Protein AF-A0A7C7K3B2-F1 (afdb_monomer_lite)

Sequence (55 aa):
MTIRHPEKINRQTNPIPKKPSWIRVKAPTSNLFKKTRDIIKKNNLITVCEEAACP

pLDDT: mean 89.76, std 7.91, range [53.56, 97.94]

Foldseek 3Di:
DPDDDPVCPPPDDDDDDDDDPVVDDDDDPDPVVVVVVVVCVVVVHDDCCVVVVPD

Secondary structure (DSSP, 8-state):
-----GGGTTSPP-PPPPPPSTT-------HHHHHHHHHHHHTT---HHHHTT--

Structure (mmCIF, N/CA/C/O backbone):
data_AF-A0A7C7K3B2-F1
#
_entry.id   AF-A0A7C7K3B2-F1
#
loop_
_atom_site.group_PDB
_atom_site.id
_atom_site.type_symbol
_atom_site.label_atom_id
_atom_site.label_alt_id
_atom_site.label_comp_id
_atom_site.label_asym_id
_atom_site.label_entity_id
_atom_site.label_seq_id
_atom_site.pdbx_PDB_ins_code
_atom_site.Cartn_x
_atom_site.Cartn_y
_atom_site.Cartn_z
_atom_site.occupancy
_atom_site.B_iso_or_equiv
_atom_site.auth_seq_id
_atom_site.auth_comp_id
_atom_site.auth_asym_id
_atom_site.auth_atom_id
_atom_site.pdbx_PDB_model_num
ATOM 1 N N . MET A 1 1 ? 30.133 10.829 -4.549 1.00 53.56 1 MET A N 1
ATOM 2 C CA . MET A 1 1 ? 29.954 9.487 -5.144 1.00 53.56 1 MET A CA 1
ATOM 3 C C . MET A 1 1 ? 28.488 9.123 -5.053 1.00 53.56 1 MET A C 1
ATOM 5 O O . MET A 1 1 ? 27.935 9.139 -3.963 1.00 53.56 1 MET A O 1
ATOM 9 N N . THR A 1 2 ? 27.836 8.896 -6.188 1.00 58.16 2 THR A N 1
ATOM 10 C CA . THR A 1 2 ? 26.440 8.455 -6.249 1.00 58.16 2 THR A CA 1
ATOM 11 C C . THR A 1 2 ? 26.318 7.111 -5.537 1.00 58.16 2 THR A C 1
ATOM 13 O O . THR A 1 2 ? 26.936 6.138 -5.959 1.00 58.16 2 THR A O 1
ATOM 16 N N . ILE A 1 3 ? 25.559 7.071 -4.437 1.00 78.25 3 ILE A N 1
ATOM 17 C CA . ILE A 1 3 ? 25.275 5.852 -3.671 1.00 78.25 3 ILE A CA 1
ATOM 18 C C . ILE A 1 3 ? 24.572 4.872 -4.616 1.00 78.25 3 ILE A C 1
ATOM 20 O O . ILE A 1 3 ? 23.384 4.994 -4.912 1.00 78.25 3 ILE A O 1
ATOM 24 N N . ARG A 1 4 ? 25.346 3.937 -5.167 1.00 80.69 4 ARG A N 1
ATOM 25 C CA . ARG A 1 4 ? 24.874 2.817 -5.977 1.00 80.69 4 ARG A CA 1
ATOM 26 C C . ARG A 1 4 ? 25.276 1.524 -5.296 1.00 80.69 4 ARG A C 1
ATOM 28 O O . ARG A 1 4 ? 26.315 1.453 -4.648 1.00 80.69 4 ARG A O 1
ATOM 35 N N . HIS A 1 5 ? 24.446 0.499 -5.468 1.00 85.38 5 HIS A N 1
ATOM 36 C CA . HIS A 1 5 ? 24.778 -0.842 -5.004 1.00 85.38 5 HIS A CA 1
ATOM 37 C C . HIS A 1 5 ? 26.089 -1.322 -5.658 1.00 85.38 5 HIS A C 1
ATOM 39 O O . HIS A 1 5 ? 26.230 -1.129 -6.871 1.00 85.38 5 HIS A O 1
ATOM 45 N N . PRO A 1 6 ? 27.005 -1.973 -4.913 1.00 88.06 6 PRO A N 1
ATOM 46 C CA . PRO A 1 6 ? 28.332 -2.369 -5.404 1.00 88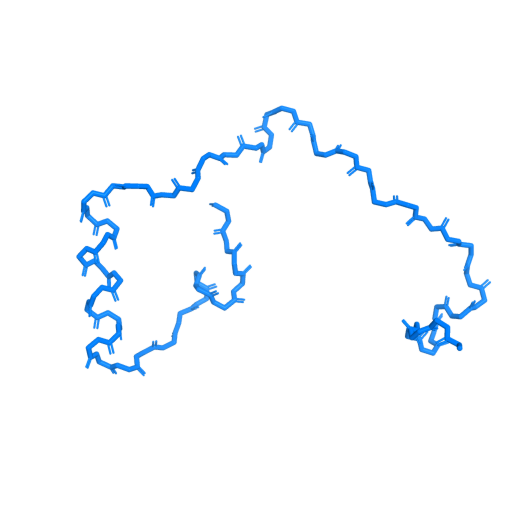.06 6 PRO A CA 1
ATOM 47 C C . PRO A 1 6 ? 28.303 -3.159 -6.721 1.00 88.06 6 PRO A C 1
ATOM 49 O O . PRO A 1 6 ? 29.046 -2.871 -7.653 1.00 88.06 6 PRO A O 1
ATOM 52 N N . GLU A 1 7 ? 27.352 -4.085 -6.841 1.00 88.81 7 GLU A N 1
ATOM 53 C CA . GLU A 1 7 ? 27.126 -4.945 -8.014 1.00 88.81 7 GLU A CA 1
ATOM 54 C C . GLU A 1 7 ? 26.679 -4.175 -9.279 1.00 88.81 7 GLU A C 1
ATOM 56 O O . GLU A 1 7 ? 26.734 -4.692 -10.394 1.00 88.81 7 GLU A O 1
ATOM 61 N N . LYS A 1 8 ? 26.247 -2.915 -9.140 1.00 86.50 8 LYS A N 1
ATOM 62 C CA . LYS A 1 8 ? 25.673 -2.097 -10.224 1.00 86.50 8 LYS A CA 1
ATOM 63 C C . LYS A 1 8 ? 26.510 -0.864 -10.573 1.00 86.50 8 LYS A C 1
ATOM 65 O O . LYS A 1 8 ? 26.065 -0.065 -11.395 1.00 86.50 8 LYS A O 1
ATOM 70 N N . ILE A 1 9 ? 27.697 -0.702 -9.982 1.00 88.06 9 ILE A N 1
ATOM 71 C CA . ILE A 1 9 ? 28.558 0.477 -10.190 1.00 88.06 9 ILE A CA 1
ATOM 72 C C . ILE A 1 9 ? 28.955 0.629 -11.666 1.00 88.06 9 ILE A C 1
ATOM 74 O O . ILE A 1 9 ? 28.835 1.720 -12.215 1.00 88.06 9 ILE A O 1
ATOM 78 N N . ASN A 1 10 ? 29.340 -0.471 -12.322 1.00 88.25 10 ASN A N 1
ATOM 79 C CA . ASN A 1 10 ? 29.830 -0.465 -13.708 1.00 88.25 10 ASN A CA 1
ATOM 80 C C . ASN A 1 10 ? 28.721 -0.603 -14.770 1.00 88.25 10 ASN A C 1
ATOM 82 O O . ASN A 1 10 ? 29.011 -0.606 -15.964 1.00 88.25 10 ASN A O 1
ATOM 86 N N . ARG A 1 11 ? 27.448 -0.748 -14.370 1.00 87.38 11 ARG A N 1
ATOM 87 C CA . ARG A 1 11 ? 26.325 -0.859 -15.317 1.00 87.38 11 ARG A CA 1
ATOM 88 C C . ARG A 1 11 ? 25.895 0.530 -15.797 1.00 87.38 11 ARG A C 1
ATOM 90 O O . ARG A 1 11 ? 25.828 1.472 -15.005 1.00 87.38 11 ARG A O 1
ATOM 97 N N . GLN A 1 12 ? 25.541 0.645 -17.081 1.00 88.06 12 GLN A N 1
ATOM 98 C CA . GLN A 1 12 ? 24.955 1.875 -17.626 1.00 88.06 12 GLN A CA 1
ATOM 99 C C . GLN A 1 12 ? 23.695 2.281 -16.850 1.00 88.06 12 GLN A C 1
ATOM 101 O O . GLN A 1 12 ? 22.924 1.448 -16.369 1.00 88.06 12 GLN A O 1
ATOM 106 N N . THR A 1 13 ? 23.496 3.590 -16.710 1.00 86.06 13 THR A N 1
ATOM 107 C CA . THR A 1 13 ? 22.332 4.143 -16.015 1.00 86.06 13 THR A CA 1
ATOM 108 C C . THR A 1 13 ? 21.074 3.898 -16.832 1.00 86.06 13 THR A C 1
ATOM 110 O O . THR A 1 13 ? 20.971 4.386 -17.952 1.00 86.06 13 THR A O 1
ATOM 113 N N . ASN A 1 14 ? 20.102 3.201 -16.246 1.00 85.81 14 ASN A N 1
ATOM 114 C CA . ASN A 1 14 ? 18.779 3.042 -16.833 1.00 85.81 14 ASN A CA 1
ATOM 115 C C . ASN A 1 14 ? 17.798 3.999 -16.128 1.00 85.81 14 ASN A C 1
ATOM 117 O O . ASN A 1 14 ? 17.523 3.802 -14.938 1.00 85.81 14 ASN A O 1
ATOM 121 N N . PRO A 1 15 ? 17.337 5.077 -16.788 1.00 88.69 15 PRO A N 1
ATOM 122 C CA . PRO A 1 15 ? 16.401 6.017 -16.186 1.00 88.69 15 PRO A CA 1
ATOM 123 C C . PRO A 1 15 ? 15.034 5.359 -15.960 1.00 88.69 15 PRO A C 1
ATOM 125 O O . PRO A 1 15 ? 14.595 4.511 -16.731 1.00 88.69 15 PRO A O 1
ATOM 128 N N . ILE A 1 16 ? 14.335 5.772 -14.902 1.00 89.06 16 ILE A N 1
ATOM 129 C CA . ILE A 1 16 ? 13.021 5.217 -14.559 1.00 89.06 16 ILE A CA 1
ATOM 130 C C . ILE A 1 16 ? 12.000 5.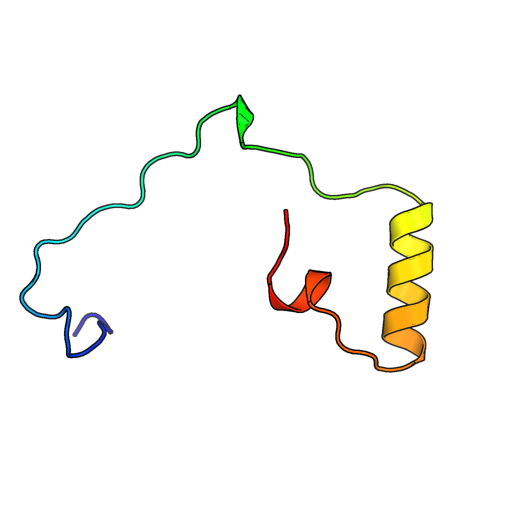653 -15.628 1.00 89.06 16 ILE A C 1
ATOM 132 O O . ILE A 1 16 ? 11.776 6.858 -15.787 1.00 89.06 16 ILE A O 1
ATOM 136 N N . PRO A 1 17 ? 11.360 4.715 -16.355 1.00 90.69 17 PRO A N 1
ATOM 137 C CA . PRO A 1 17 ? 10.373 5.061 -17.368 1.00 90.69 17 PRO A CA 1
ATOM 138 C C . PRO A 1 17 ? 9.096 5.617 -16.725 1.00 90.69 17 PRO A C 1
ATOM 140 O O . PRO A 1 17 ? 8.727 5.268 -15.600 1.00 90.69 17 PRO A O 1
ATOM 143 N N . LYS A 1 18 ? 8.375 6.476 -17.455 1.00 92.94 18 LYS A N 1
ATOM 144 C CA . LYS A 1 18 ? 7.070 6.972 -17.000 1.00 92.94 18 LYS A CA 1
ATOM 145 C C . LYS A 1 18 ? 6.064 5.821 -16.943 1.00 92.94 18 LYS A C 1
ATOM 147 O O . LYS A 1 18 ? 5.909 5.077 -17.907 1.00 92.94 18 LYS A O 1
ATOM 152 N N . LYS A 1 19 ? 5.327 5.719 -15.832 1.00 90.88 19 LYS A N 1
ATOM 153 C CA . LYS A 1 19 ? 4.249 4.733 -15.681 1.00 90.88 19 LYS A CA 1
ATOM 154 C C . LYS A 1 19 ? 3.109 5.016 -16.684 1.00 90.88 19 LYS A C 1
ATOM 156 O O . LYS A 1 19 ? 2.638 6.164 -16.745 1.00 90.88 19 LYS A O 1
ATOM 161 N N . PRO A 1 20 ? 2.627 4.008 -17.438 1.00 94.44 20 PRO A N 1
ATOM 162 C CA . PRO A 1 20 ? 1.490 4.170 -18.345 1.00 94.44 20 PRO A CA 1
ATOM 163 C C . PRO A 1 20 ? 0.208 4.562 -17.590 1.00 94.44 20 PRO A C 1
ATOM 165 O O . PRO A 1 20 ? 0.155 4.524 -16.361 1.00 94.44 20 PRO A O 1
ATOM 168 N N . SER A 1 21 ? -0.823 5.014 -18.306 1.00 93.94 21 SER A N 1
ATOM 169 C CA . SER A 1 21 ? -2.081 5.468 -17.688 1.00 93.94 21 SER A CA 1
ATOM 170 C C . SER A 1 21 ? -2.843 4.335 -16.998 1.00 93.94 21 SER A C 1
ATOM 172 O O . SER A 1 21 ? -3.334 4.534 -15.894 1.00 93.94 21 SER A O 1
ATOM 174 N N . TRP A 1 22 ? -2.884 3.143 -17.597 1.00 92.88 22 TRP A N 1
ATOM 175 C CA . TRP A 1 22 ? -3.653 1.997 -17.097 1.00 92.88 22 TRP A CA 1
ATOM 176 C C . TRP A 1 22 ? -3.120 1.392 -15.788 1.00 92.88 22 TRP A C 1
ATOM 178 O O . TRP A 1 22 ? -3.881 0.762 -15.067 1.00 92.88 22 TRP A O 1
ATOM 188 N N . ILE A 1 23 ? -1.836 1.588 -15.457 1.00 93.88 23 ILE A N 1
ATOM 189 C CA . ILE A 1 23 ? -1.233 1.069 -14.213 1.00 93.88 23 ILE A CA 1
ATOM 190 C C . ILE A 1 23 ? -1.350 2.057 -13.042 1.00 93.88 23 ILE A C 1
ATOM 192 O O . ILE A 1 23 ? -0.965 1.750 -11.916 1.00 93.88 23 ILE A O 1
ATOM 196 N N . ARG A 1 24 ? -1.808 3.287 -13.305 1.00 91.12 24 ARG A N 1
ATOM 197 C CA . ARG A 1 24 ? -1.935 4.327 -12.284 1.00 91.12 24 ARG A CA 1
ATOM 198 C C . ARG A 1 24 ? -3.317 4.261 -11.651 1.00 91.12 24 ARG A C 1
ATOM 200 O O . ARG A 1 24 ? -4.323 4.425 -12.332 1.00 91.12 24 ARG A O 1
ATOM 207 N N . VAL A 1 25 ? -3.340 4.108 -10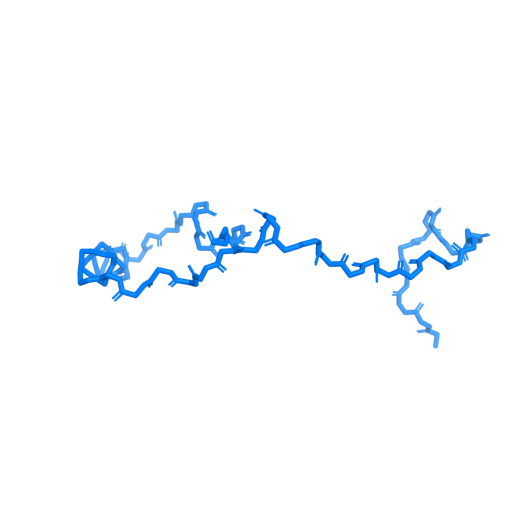.334 1.00 90.75 25 VAL A N 1
ATOM 208 C CA . VAL A 1 25 ? -4.551 4.175 -9.513 1.00 90.75 25 VAL A CA 1
ATOM 209 C C . VAL A 1 25 ? -4.475 5.366 -8.561 1.00 90.75 25 VAL A C 1
ATOM 211 O O . VAL A 1 25 ? -3.398 5.900 -8.287 1.00 90.75 25 VAL A O 1
ATOM 214 N N . LYS A 1 26 ? -5.639 5.843 -8.115 1.00 86.62 26 LYS A N 1
ATOM 215 C CA . LYS A 1 26 ? -5.724 6.882 -7.084 1.00 86.62 26 LYS A CA 1
ATOM 216 C C . LYS A 1 26 ? -5.565 6.222 -5.721 1.00 86.62 26 LYS A C 1
ATOM 218 O O . LYS A 1 26 ? -6.147 5.165 -5.498 1.00 86.62 26 LYS A O 1
ATOM 223 N N . ALA A 1 27 ? -4.862 6.899 -4.817 1.00 85.19 27 ALA A N 1
ATOM 224 C CA . ALA A 1 27 ? -4.725 6.444 -3.442 1.00 85.19 27 ALA A CA 1
ATOM 225 C C . ALA A 1 27 ? -6.107 6.194 -2.799 1.00 85.19 27 ALA A C 1
ATOM 227 O O . ALA A 1 27 ? -7.057 6.940 -3.081 1.00 85.19 27 ALA A O 1
ATOM 228 N N . PRO A 1 28 ? -6.232 5.187 -1.918 1.00 83.31 28 PRO A N 1
ATOM 229 C CA . PRO A 1 28 ? -7.498 4.859 -1.278 1.00 83.31 28 PRO A CA 1
ATOM 230 C C . PRO A 1 28 ? -7.961 5.999 -0.358 1.00 83.31 28 PRO A C 1
ATOM 232 O O . PRO A 1 28 ? -7.380 6.263 0.693 1.00 83.31 28 PRO A O 1
ATOM 235 N N . THR A 1 29 ? -9.047 6.676 -0.741 1.00 86.25 29 THR A N 1
ATOM 236 C CA . THR A 1 29 ? -9.680 7.757 0.043 1.00 86.25 29 THR 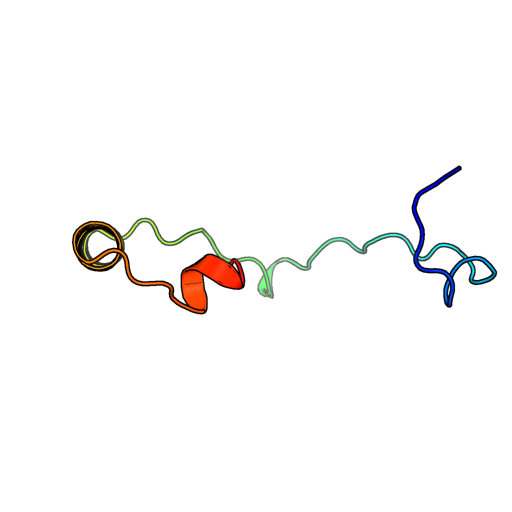A CA 1
ATOM 237 C C . THR A 1 29 ? -10.961 7.319 0.755 1.00 86.25 29 THR A C 1
ATOM 239 O O . THR A 1 29 ? -11.642 8.140 1.375 1.00 86.25 29 THR A O 1
ATOM 242 N N . SER A 1 30 ? -11.309 6.031 0.679 1.00 90.19 30 SER A N 1
ATOM 243 C CA . SER A 1 30 ? -12.568 5.513 1.211 1.00 90.19 30 SER A CA 1
ATOM 244 C C . SER A 1 30 ? -12.632 5.619 2.738 1.00 90.19 30 SER A C 1
ATOM 246 O O . SER A 1 30 ? -11.637 5.467 3.450 1.00 90.19 30 SER A O 1
ATOM 248 N N . ASN A 1 31 ? -13.838 5.848 3.265 1.00 92.88 31 ASN A N 1
ATOM 249 C CA . ASN A 1 31 ? -14.048 5.909 4.712 1.00 92.88 31 ASN A CA 1
ATOM 250 C C . ASN A 1 31 ? -13.744 4.560 5.390 1.00 92.88 31 ASN A C 1
ATOM 252 O O . ASN A 1 31 ? -13.288 4.517 6.527 1.00 92.88 31 ASN A O 1
ATOM 256 N N . LEU A 1 32 ? -13.959 3.452 4.673 1.00 92.44 32 LEU A N 1
ATOM 257 C CA . LEU A 1 32 ? -13.642 2.112 5.158 1.00 92.44 32 LEU A CA 1
ATOM 258 C C . LEU A 1 32 ? -12.132 1.921 5.346 1.00 92.44 32 LEU A C 1
ATOM 260 O O . LEU A 1 32 ? -11.717 1.423 6.386 1.00 92.44 32 LEU A O 1
ATOM 264 N N . PHE A 1 33 ? -11.315 2.385 4.395 1.00 92.38 33 PHE A N 1
ATOM 265 C CA . PHE A 1 33 ? -9.858 2.322 4.518 1.00 92.38 33 PHE A CA 1
ATOM 266 C C . PHE A 1 33 ? -9.357 3.094 5.744 1.00 92.38 33 PHE A C 1
ATOM 268 O O . PHE A 1 33 ? -8.511 2.590 6.479 1.00 92.38 33 PHE A O 1
ATOM 275 N N . LYS A 1 34 ? -9.923 4.281 6.013 1.00 93.75 34 LYS A N 1
ATOM 276 C CA . LYS A 1 34 ? -9.586 5.064 7.215 1.00 93.75 34 LYS A CA 1
ATOM 277 C C . LYS A 1 34 ? -9.853 4.276 8.497 1.00 93.75 34 LYS A C 1
ATOM 279 O O . LYS A 1 34 ? -8.951 4.152 9.315 1.00 93.75 34 LYS A O 1
ATOM 284 N N . LYS A 1 35 ? -11.033 3.655 8.617 1.00 96.12 35 LYS A N 1
ATOM 285 C CA . LYS A 1 35 ? -11.369 2.806 9.773 1.00 96.12 35 LYS A CA 1
ATOM 286 C C . LYS A 1 35 ? -10.364 1.667 9.956 1.00 96.12 35 LYS A C 1
ATOM 288 O O . LYS A 1 35 ? -9.893 1.449 11.067 1.00 96.12 35 LYS A O 1
ATOM 293 N N . THR A 1 36 ? -10.012 0.963 8.879 1.00 94.12 36 THR A N 1
ATOM 294 C CA . THR A 1 36 ? -9.027 -0.128 8.938 1.00 94.12 36 THR A CA 1
ATOM 295 C C . THR A 1 36 ? -7.655 0.381 9.379 1.00 94.12 36 THR A C 1
ATOM 297 O O . THR A 1 36 ? -7.034 -0.215 10.256 1.00 94.12 36 THR A O 1
ATOM 300 N N . ARG A 1 37 ? -7.203 1.517 8.835 1.00 93.88 37 ARG A N 1
ATOM 301 C CA . ARG A 1 37 ? -5.936 2.153 9.218 1.00 93.88 37 ARG A CA 1
ATOM 302 C C . ARG A 1 37 ? -5.909 2.553 10.694 1.00 93.88 37 ARG A C 1
ATOM 304 O O . ARG A 1 37 ? -4.895 2.357 11.358 1.00 93.88 37 ARG A O 1
ATOM 311 N N . ASP A 1 38 ? -7.009 3.087 11.213 1.00 95.81 38 ASP A N 1
ATOM 312 C CA . ASP A 1 38 ? -7.103 3.491 12.618 1.00 95.81 38 ASP A CA 1
ATOM 313 C C . ASP A 1 38 ? -7.017 2.280 13.558 1.00 95.81 38 ASP A C 1
ATOM 315 O O . ASP A 1 38 ? -6.343 2.346 14.585 1.00 95.81 38 ASP A O 1
ATOM 319 N N . ILE A 1 39 ? -7.624 1.148 13.182 1.00 96.38 39 ILE A N 1
ATOM 320 C CA . ILE A 1 39 ? -7.513 -0.119 13.924 1.00 96.38 39 ILE A CA 1
ATOM 321 C C . ILE A 1 39 ? -6.063 -0.621 13.934 1.00 96.38 39 ILE A C 1
ATOM 323 O O . ILE A 1 39 ? -5.553 -0.986 14.993 1.00 96.38 39 ILE A O 1
ATOM 327 N N . ILE A 1 40 ? -5.395 -0.619 12.775 1.00 96.25 40 ILE A N 1
ATOM 328 C CA . ILE A 1 40 ? -3.992 -1.045 12.644 1.00 96.25 40 ILE A CA 1
ATOM 329 C C . ILE A 1 40 ? -3.098 -0.201 13.559 1.00 96.25 40 ILE A C 1
ATOM 331 O O 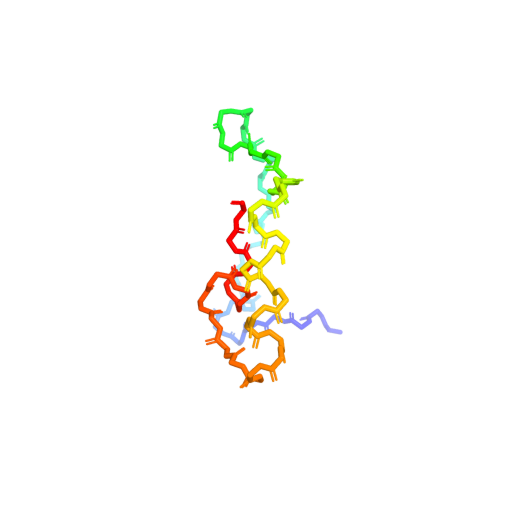. ILE A 1 40 ? -2.359 -0.751 14.376 1.00 96.25 40 ILE A O 1
ATOM 335 N N . LYS A 1 41 ? -3.233 1.130 13.494 1.00 95.25 41 LYS A N 1
ATOM 336 C CA . LYS A 1 41 ? -2.459 2.066 14.319 1.00 95.25 41 LYS A CA 1
ATOM 337 C C . LYS A 1 41 ? -2.737 1.921 15.809 1.00 95.25 41 LYS A C 1
ATOM 339 O O . LYS A 1 41 ? -1.798 1.913 16.597 1.00 95.25 41 LYS A O 1
ATOM 344 N N . LYS A 1 42 ? -4.008 1.792 16.203 1.00 97.94 42 LYS A N 1
ATOM 345 C CA . LYS A 1 42 ? -4.402 1.628 17.611 1.00 97.94 42 LYS A CA 1
ATOM 346 C C . LYS A 1 42 ? -3.764 0.389 18.241 1.00 97.94 42 LYS A C 1
ATOM 348 O O . LYS A 1 42 ? -3.413 0.418 19.415 1.00 97.94 42 LYS A O 1
ATOM 353 N N . ASN A 1 43 ? -3.614 -0.673 17.457 1.00 97.44 43 ASN A N 1
ATOM 354 C CA . ASN A 1 43 ? -3.035 -1.937 17.901 1.00 97.44 43 ASN A CA 1
ATOM 355 C C . ASN A 1 43 ? -1.530 -2.048 17.613 1.00 97.44 43 ASN A C 1
ATOM 357 O O . ASN A 1 43 ? -0.952 -3.105 17.844 1.00 97.44 43 ASN A O 1
ATOM 361 N N . ASN A 1 44 ? -0.905 -0.980 17.105 1.00 95.88 44 ASN A N 1
ATOM 362 C CA . ASN A 1 44 ? 0.509 -0.940 16.737 1.00 95.88 44 ASN A CA 1
ATOM 363 C C . ASN A 1 44 ? 0.934 -2.109 15.822 1.00 95.88 44 ASN A C 1
ATOM 365 O O . ASN A 1 44 ? 1.989 -2.716 16.007 1.00 95.88 44 ASN A O 1
ATOM 369 N N . LEU A 1 45 ? 0.070 -2.458 14.865 1.00 97.12 45 LEU A N 1
ATOM 370 C CA . LEU A 1 45 ? 0.294 -3.549 13.920 1.00 97.12 45 LEU A CA 1
ATOM 371 C C . LEU A 1 45 ? 1.036 -3.048 12.681 1.00 97.12 45 LEU A C 1
ATOM 373 O O . LEU A 1 45 ? 0.860 -1.910 12.254 1.00 97.12 45 LEU A O 1
ATOM 377 N N . ILE A 1 46 ? 1.812 -3.940 12.071 1.00 95.50 46 ILE A N 1
ATOM 378 C CA . ILE A 1 46 ? 2.525 -3.690 10.817 1.00 95.50 46 ILE A CA 1
ATOM 379 C C . ILE A 1 46 ? 1.866 -4.527 9.726 1.00 95.50 46 ILE A C 1
ATOM 381 O O . ILE A 1 46 ? 1.593 -5.713 9.921 1.00 95.50 46 ILE A O 1
ATOM 385 N N . THR A 1 47 ? 1.600 -3.916 8.572 1.00 96.19 47 THR A N 1
ATOM 386 C CA . THR A 1 47 ? 0.966 -4.601 7.442 1.00 96.19 47 THR A CA 1
ATOM 387 C C . THR A 1 47 ? 1.790 -4.455 6.174 1.00 96.19 47 THR A C 1
ATOM 389 O O . THR A 1 47 ? 2.377 -3.407 5.916 1.00 96.19 47 THR A O 1
ATOM 392 N N . VAL A 1 48 ? 1.773 -5.492 5.332 1.00 96.06 48 VAL A N 1
ATOM 393 C CA . VAL A 1 48 ? 2.410 -5.452 4.004 1.00 96.06 48 VAL A CA 1
ATOM 394 C C . VAL A 1 48 ? 1.841 -4.314 3.155 1.00 96.06 48 VAL A C 1
ATOM 396 O O . VAL A 1 48 ? 2.570 -3.710 2.378 1.00 96.06 48 VAL A O 1
ATOM 399 N N . CYS A 1 49 ? 0.561 -3.979 3.325 1.00 91.75 49 CYS A N 1
ATOM 400 C CA . CYS A 1 49 ? -0.072 -2.871 2.616 1.00 91.75 49 CYS A CA 1
ATOM 401 C C . CYS A 1 49 ? 0.610 -1.519 2.902 1.00 91.75 49 CYS A C 1
ATOM 403 O O . CYS A 1 49 ? 0.776 -0.728 1.975 1.00 91.75 49 CYS A O 1
ATOM 405 N N . GLU A 1 50 ? 1.014 -1.261 4.152 1.00 90.56 50 GLU A N 1
ATOM 406 C CA . GLU A 1 50 ? 1.702 -0.022 4.544 1.00 90.56 50 GLU A CA 1
ATOM 407 C C . GLU A 1 50 ? 3.215 -0.089 4.291 1.00 90.56 50 GLU A C 1
ATOM 409 O O . GLU A 1 50 ? 3.777 0.864 3.756 1.00 90.56 50 GLU A O 1
ATOM 414 N N . GLU A 1 51 ? 3.860 -1.220 4.583 1.00 95.12 51 GLU A N 1
ATOM 415 C CA . GLU A 1 51 ? 5.308 -1.405 4.389 1.00 95.12 51 GLU A CA 1
ATOM 416 C C . GLU A 1 51 ? 5.718 -1.415 2.913 1.00 95.12 51 GLU A C 1
ATOM 418 O O . GLU A 1 51 ? 6.702 -0.792 2.520 1.00 95.12 51 GLU A O 1
ATOM 423 N N . ALA A 1 52 ? 4.948 -2.094 2.058 1.00 95.06 52 ALA A N 1
ATOM 424 C CA . ALA A 1 52 ? 5.247 -2.175 0.631 1.00 95.06 52 ALA A CA 1
ATOM 425 C C . ALA A 1 52 ? 4.780 -0.939 -0.156 1.00 95.06 52 ALA A C 1
ATOM 427 O O . ALA A 1 52 ? 4.971 -0.896 -1.373 1.00 95.06 52 ALA A O 1
ATOM 428 N N . ALA A 1 53 ? 4.144 0.038 0.508 1.00 88.56 53 ALA A N 1
ATOM 429 C CA . ALA A 1 53 ? 3.516 1.202 -0.118 1.00 88.56 53 ALA A CA 1
ATOM 430 C C . ALA A 1 53 ? 2.655 0.812 -1.337 1.00 88.56 53 ALA A C 1
ATOM 432 O O . ALA A 1 53 ? 2.802 1.367 -2.431 1.00 88.56 53 ALA A O 1
ATOM 433 N N . CYS A 1 54 ? 1.791 -0.193 -1.146 1.00 89.31 54 CYS A N 1
ATOM 434 C CA . CYS A 1 54 ? 0.925 -0.710 -2.202 1.00 89.31 54 CYS A CA 1
ATOM 435 C C . CYS A 1 54 ? 0.018 0.427 -2.733 1.00 89.31 54 CYS A C 1
ATOM 437 O O . CYS A 1 54 ? -0.563 1.144 -1.912 1.00 89.31 54 CYS A 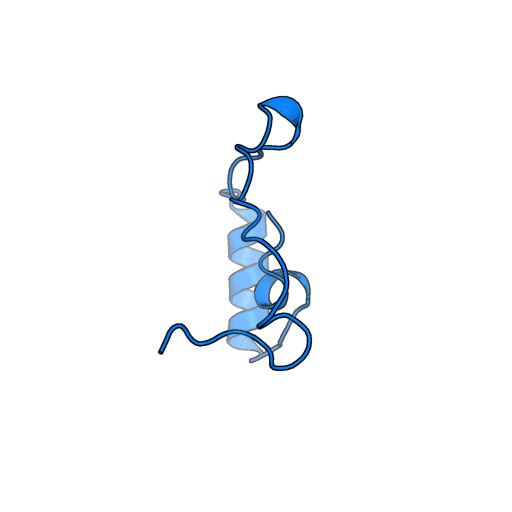O 1
ATOM 439 N N . PRO A 1 55 ? -0.051 0.645 -4.063 1.00 87.00 55 PRO A N 1
ATOM 440 C CA . PRO A 1 55 ? -0.747 1.786 -4.662 1.00 87.00 55 PRO A CA 1
ATOM 441 C C . PRO A 1 55 ? -2.274 1.745 -4.523 1.00 87.00 55 PRO A C 1
ATOM 443 O O . PRO A 1 55 ? -2.851 0.635 -4.499 1.00 87.00 55 PRO A O 1
#

Radius of gyration: 17.86 Å; chains: 1; bounding box: 44×15×36 Å